Protein AF-A0A0C9SA18-F1 (afdb_monomer_lite)

Structure (mmCIF, N/CA/C/O backbone):
data_AF-A0A0C9SA18-F1
#
_entry.id   AF-A0A0C9SA18-F1
#
loop_
_atom_site.group_PDB
_atom_site.id
_atom_site.type_symbol
_atom_site.label_atom_id
_atom_site.label_alt_id
_atom_site.label_comp_id
_atom_site.label_asym_id
_atom_site.label_entity_id
_atom_site.label_seq_id
_atom_site.pdbx_PDB_ins_code
_atom_site.Cartn_x
_atom_site.Cartn_y
_atom_site.Cartn_z
_atom_site.occupancy
_atom_site.B_iso_or_equiv
_atom_site.auth_seq_id
_atom_site.auth_comp_id
_atom_site.auth_asym_id
_atom_site.auth_atom_id
_atom_site.pdbx_PDB_model_num
ATOM 1 N N . THR A 1 1 ? 16.007 -1.046 -2.434 1.00 84.62 1 THR A N 1
ATOM 2 C CA . THR A 1 1 ? 14.846 -0.208 -2.064 1.00 84.62 1 THR A CA 1
ATOM 3 C C . THR A 1 1 ? 14.434 0.625 -3.254 1.00 84.62 1 THR A C 1
ATOM 5 O O . THR A 1 1 ? 15.304 0.976 -4.041 1.00 84.62 1 THR A O 1
ATOM 8 N N . VAL A 1 2 ? 13.139 0.904 -3.403 1.00 90.19 2 VAL A N 1
ATOM 9 C CA . VAL A 1 2 ? 12.598 1.824 -4.415 1.00 90.19 2 VAL A CA 1
ATOM 10 C C . VAL A 1 2 ? 12.155 3.089 -3.686 1.00 90.19 2 VAL A C 1
ATOM 12 O O . VAL A 1 2 ? 11.413 2.980 -2.714 1.00 90.19 2 VAL A O 1
ATOM 15 N N . ASP A 1 3 ? 12.626 4.255 -4.123 1.00 93.81 3 ASP A N 1
ATOM 16 C CA . ASP A 1 3 ? 12.238 5.556 -3.570 1.00 93.81 3 ASP A CA 1
ATOM 17 C C . ASP A 1 3 ? 11.360 6.290 -4.587 1.00 93.81 3 ASP A C 1
ATOM 1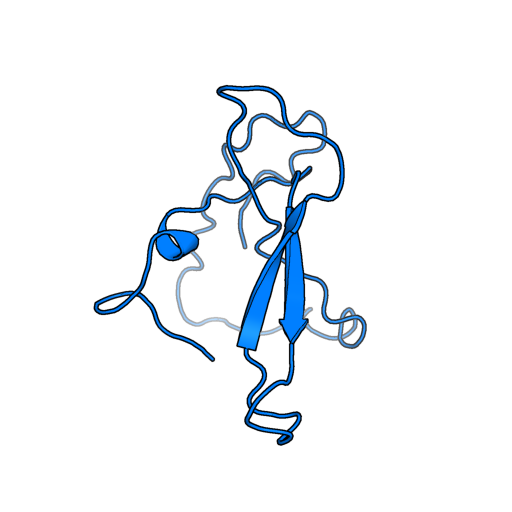9 O O . ASP A 1 3 ? 11.786 6.531 -5.717 1.00 93.81 3 ASP A O 1
ATOM 23 N N . ALA A 1 4 ? 10.129 6.597 -4.180 1.00 94.81 4 ALA A N 1
ATOM 24 C CA . ALA A 1 4 ? 9.134 7.273 -5.000 1.00 94.81 4 ALA A CA 1
ATOM 25 C C . ALA A 1 4 ? 8.820 8.704 -4.526 1.00 94.81 4 ALA A C 1
ATOM 27 O O . ALA A 1 4 ? 7.821 9.274 -4.959 1.00 94.81 4 ALA A O 1
ATOM 28 N N . GLY A 1 5 ? 9.655 9.294 -3.658 1.00 94.12 5 GLY A N 1
ATOM 29 C CA . GLY A 1 5 ? 9.407 10.617 -3.074 1.00 94.12 5 GLY A CA 1
ATOM 30 C C . GLY A 1 5 ? 9.382 11.759 -4.097 1.00 94.12 5 GLY A C 1
ATOM 31 O O . GLY A 1 5 ? 8.596 12.691 -3.954 1.00 94.12 5 GLY A O 1
ATOM 32 N N . THR A 1 6 ? 10.198 11.662 -5.151 1.00 95.69 6 THR A N 1
ATOM 33 C CA . THR A 1 6 ? 10.227 12.645 -6.254 1.00 95.69 6 THR A CA 1
ATOM 34 C C . THR A 1 6 ? 9.718 12.060 -7.569 1.00 95.69 6 THR A C 1
ATOM 36 O O . THR A 1 6 ? 9.062 12.751 -8.344 1.00 95.69 6 THR A O 1
ATOM 39 N N . TYR A 1 7 ? 10.015 10.785 -7.832 1.00 96.56 7 TYR A N 1
ATOM 40 C CA . TYR A 1 7 ? 9.686 10.115 -9.088 1.00 96.56 7 TYR A CA 1
ATOM 41 C C . TYR A 1 7 ? 8.968 8.803 -8.806 1.00 96.56 7 TYR A C 1
ATOM 43 O O . TYR A 1 7 ? 9.542 7.887 -8.228 1.00 96.56 7 TYR A O 1
ATOM 51 N N . GLY A 1 8 ? 7.726 8.682 -9.256 1.00 95.81 8 GLY A N 1
ATOM 52 C CA . GLY A 1 8 ? 6.917 7.494 -9.025 1.00 95.81 8 GLY A CA 1
ATOM 53 C C . GLY A 1 8 ? 5.693 7.453 -9.925 1.00 95.81 8 GLY A C 1
ATOM 54 O O . GLY A 1 8 ? 5.472 8.335 -10.753 1.00 95.81 8 GLY A O 1
ATOM 55 N N . ASN A 1 9 ? 4.894 6.405 -9.762 1.00 96.12 9 ASN A N 1
ATOM 56 C CA . ASN A 1 9 ? 3.578 6.287 -10.382 1.00 96.12 9 ASN A CA 1
ATOM 57 C C . ASN A 1 9 ? 2.484 6.331 -9.299 1.00 96.12 9 ASN A C 1
ATOM 59 O O . 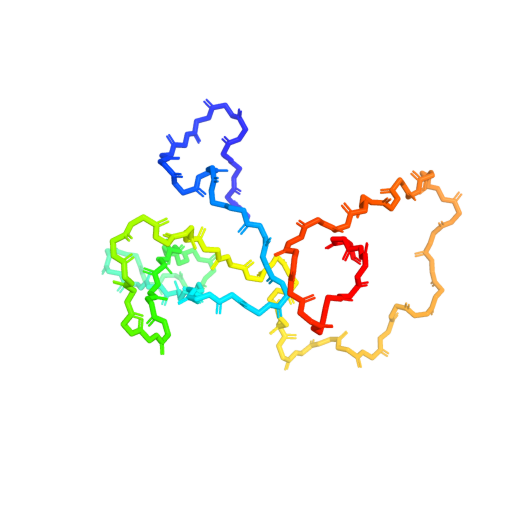ASN A 1 9 ? 2.754 6.621 -8.133 1.00 96.12 9 ASN A O 1
ATOM 63 N N . ILE A 1 10 ? 1.246 5.998 -9.675 1.00 97.44 10 ILE A N 1
ATOM 64 C CA . ILE A 1 10 ? 0.095 6.003 -8.762 1.00 97.44 10 ILE A CA 1
ATOM 65 C C . ILE A 1 10 ? 0.276 5.119 -7.514 1.00 97.44 10 ILE A C 1
ATOM 67 O O . ILE A 1 10 ? -0.340 5.392 -6.487 1.00 97.44 10 ILE A O 1
ATOM 71 N N . ALA A 1 11 ? 1.150 4.107 -7.559 1.00 96.25 11 ALA A N 1
ATOM 72 C CA . ALA A 1 11 ? 1.413 3.227 -6.422 1.00 96.25 11 ALA A CA 1
ATOM 73 C C . ALA A 1 11 ? 1.926 3.986 -5.187 1.00 96.25 11 ALA A C 1
ATOM 75 O O . ALA A 1 11 ? 1.690 3.539 -4.070 1.00 96.25 11 ALA A O 1
ATOM 76 N N . HIS A 1 12 ? 2.571 5.143 -5.376 1.00 95.81 12 HIS A N 1
ATOM 77 C CA . HIS A 1 12 ? 3.033 6.004 -4.284 1.00 95.81 12 HIS A CA 1
ATOM 78 C C . HIS A 1 12 ? 1.891 6.493 -3.373 1.00 95.81 12 HIS A C 1
ATOM 80 O O . HIS A 1 12 ? 2.114 6.758 -2.196 1.00 95.81 12 HIS A O 1
ATOM 86 N N . PHE A 1 13 ? 0.666 6.597 -3.897 1.00 96.88 13 PHE A N 1
ATOM 87 C CA . PHE A 1 13 ? -0.491 7.107 -3.156 1.00 96.88 13 PHE A CA 1
ATOM 88 C C . PHE A 1 13 ? -1.309 6.017 -2.451 1.00 96.88 13 PHE A C 1
ATOM 90 O O . PHE A 1 13 ? -2.293 6.332 -1.786 1.00 96.88 13 PHE A O 1
ATOM 97 N N . VAL A 1 14 ? -0.944 4.741 -2.606 1.00 97.31 14 VAL A N 1
ATOM 98 C CA . VAL A 1 14 ? -1.674 3.630 -1.984 1.00 97.31 14 VAL A CA 1
ATOM 99 C C . VAL A 1 14 ? -1.421 3.632 -0.482 1.00 97.31 14 VAL A C 1
ATOM 101 O O . VAL A 1 14 ? -0.284 3.492 -0.044 1.00 97.31 14 VAL A O 1
ATOM 104 N N . ASN A 1 15 ? -2.492 3.745 0.302 1.00 97.19 15 ASN A N 1
ATOM 105 C CA . ASN A 1 15 ? -2.412 3.833 1.755 1.00 97.19 15 ASN A CA 1
ATOM 106 C C . ASN A 1 15 ? -2.236 2.476 2.444 1.00 97.19 15 ASN A C 1
ATOM 108 O O . ASN A 1 15 ? -2.473 1.393 1.897 1.00 97.19 15 ASN A O 1
ATOM 112 N N . HIS A 1 16 ? -1.880 2.566 3.723 1.00 96.31 16 HIS A N 1
ATOM 113 C CA . HIS A 1 16 ? -1.840 1.429 4.621 1.00 96.31 16 HIS A CA 1
ATOM 114 C C . HIS A 1 16 ? -3.231 1.017 5.132 1.00 96.31 16 HIS A C 1
ATOM 116 O O . HIS A 1 16 ? -3.978 1.850 5.648 1.00 96.31 16 HIS A O 1
ATOM 122 N N . SER A 1 17 ? -3.500 -0.291 5.158 1.00 96.69 17 SER A N 1
ATOM 123 C CA . SER A 1 17 ? -4.515 -0.897 6.028 1.00 96.69 17 SER A CA 1
ATOM 124 C C . SER A 1 17 ? -3.956 -2.092 6.799 1.00 96.69 17 SER A C 1
ATOM 126 O O . SER A 1 17 ? -3.144 -2.852 6.275 1.00 96.69 17 SER A O 1
ATOM 128 N N . CYS A 1 18 ? -4.401 -2.269 8.049 1.00 95.38 18 CYS A N 1
ATOM 129 C CA . CYS A 1 18 ? -4.110 -3.473 8.839 1.00 95.38 18 CYS A CA 1
ATOM 130 C C . CYS A 1 18 ? -4.877 -4.704 8.323 1.00 95.38 18 CYS A C 1
ATOM 132 O O . CYS A 1 18 ? -4.460 -5.828 8.580 1.00 95.38 18 CYS A O 1
ATOM 134 N N . GLU A 1 19 ? -5.954 -4.487 7.562 1.00 95.62 19 GLU A N 1
ATOM 135 C CA . GLU A 1 19 ? -6.700 -5.505 6.814 1.00 95.62 19 GLU A CA 1
ATOM 136 C C . GLU A 1 19 ? -6.749 -5.080 5.336 1.00 95.62 19 GLU A C 1
ATOM 138 O O . GLU A 1 19 ? -7.762 -4.556 4.867 1.00 95.62 19 GLU A O 1
ATOM 143 N N . PRO A 1 20 ? -5.626 -5.194 4.607 1.00 97.06 20 PRO A N 1
ATOM 144 C CA . PRO A 1 20 ? -5.522 -4.673 3.251 1.00 97.06 20 PRO A CA 1
ATOM 145 C C . PRO A 1 20 ? -6.193 -5.590 2.232 1.00 97.06 20 PRO A C 1
ATOM 147 O O . PRO A 1 20 ? -6.200 -6.816 2.379 1.00 97.06 20 PRO A O 1
ATOM 150 N N . ASN A 1 21 ? -6.666 -4.994 1.141 1.00 97.88 21 ASN A N 1
ATOM 151 C CA . ASN A 1 21 ? -7.268 -5.712 0.019 1.00 97.88 21 ASN A CA 1
ATOM 152 C C . ASN A 1 21 ? -6.276 -6.020 -1.119 1.00 97.88 21 ASN A C 1
ATOM 154 O O . ASN A 1 21 ? -6.593 -6.832 -1.989 1.00 97.88 21 ASN A O 1
ATOM 158 N N . MET A 1 22 ? -5.054 -5.474 -1.074 1.00 97.69 22 MET A N 1
ATOM 159 C CA . MET A 1 22 ? -3.958 -5.814 -1.985 1.00 97.69 22 MET A CA 1
ATOM 160 C C . MET A 1 22 ? -2.756 -6.452 -1.267 1.00 97.69 22 MET A C 1
ATOM 162 O O . MET A 1 22 ? -2.535 -6.288 -0.063 1.00 97.69 22 MET A O 1
ATOM 166 N N . ALA A 1 23 ? -1.962 -7.201 -2.029 1.00 95.31 23 ALA A N 1
ATOM 167 C CA . ALA A 1 23 ? -0.661 -7.752 -1.666 1.00 95.31 23 ALA A CA 1
ATOM 168 C C . ALA A 1 23 ? 0.425 -7.204 -2.601 1.00 95.31 23 ALA A C 1
ATOM 170 O O . ALA A 1 23 ? 0.157 -6.937 -3.770 1.00 95.31 23 ALA A O 1
ATOM 171 N N . VAL A 1 24 ? 1.655 -7.081 -2.098 1.00 94.81 24 VAL A N 1
ATOM 172 C CA . VAL A 1 24 ? 2.840 -6.789 -2.908 1.00 94.81 24 VAL A CA 1
ATOM 173 C C . VAL A 1 24 ? 3.488 -8.109 -3.307 1.00 94.81 24 VAL A C 1
ATOM 175 O O . VAL A 1 24 ? 3.781 -8.944 -2.455 1.00 94.81 24 VAL A O 1
ATOM 178 N N . CYS A 1 25 ? 3.732 -8.286 -4.599 1.00 93.38 25 CYS A N 1
ATOM 179 C CA . CYS A 1 25 ? 4.417 -9.443 -5.155 1.00 93.38 25 CYS A CA 1
ATOM 180 C C . CYS A 1 25 ? 5.690 -8.999 -5.876 1.00 93.38 25 CYS A C 1
ATOM 182 O O . CYS A 1 25 ? 5.707 -7.980 -6.571 1.00 93.38 25 CYS A O 1
ATOM 184 N N . MET A 1 26 ? 6.752 -9.787 -5.723 1.00 93.94 26 MET A N 1
ATOM 185 C CA . MET A 1 26 ? 7.979 -9.635 -6.500 1.00 93.94 26 MET A CA 1
ATOM 186 C C . MET A 1 26 ? 7.809 -10.330 -7.851 1.00 93.94 26 MET A C 1
ATOM 188 O O . MET A 1 26 ? 7.397 -11.487 -7.906 1.00 93.94 26 MET A O 1
ATOM 192 N N . VAL A 1 27 ? 8.118 -9.622 -8.935 1.00 95.12 27 VAL A N 1
ATOM 193 C CA . VAL A 1 27 ? 7.965 -10.105 -10.309 1.00 95.12 27 VAL A CA 1
ATOM 194 C C . VAL A 1 27 ? 9.275 -9.915 -11.068 1.00 95.12 27 VAL A C 1
ATOM 196 O O . VAL A 1 27 ? 9.858 -8.827 -11.071 1.00 95.12 27 VAL A O 1
ATOM 199 N N . TRP A 1 28 ? 9.710 -10.965 -11.761 1.00 95.75 28 TRP A N 1
ATOM 200 C CA . TRP A 1 28 ? 10.869 -10.958 -12.650 1.00 95.75 28 TRP A CA 1
ATOM 201 C C . TRP A 1 28 ? 10.389 -11.155 -14.083 1.00 95.75 28 TRP A C 1
ATOM 203 O O . TRP A 1 28 ? 9.647 -12.089 -14.369 1.00 95.75 28 TRP A O 1
ATOM 213 N N . ILE A 1 29 ? 10.771 -10.235 -14.967 1.00 92.38 29 ILE A N 1
ATOM 214 C CA . ILE A 1 29 ? 10.380 -10.267 -16.385 1.00 92.38 29 ILE A CA 1
ATOM 215 C C . ILE A 1 29 ? 11.643 -10.136 -17.235 1.00 92.38 29 ILE A C 1
ATOM 217 O O . ILE A 1 29 ? 12.150 -11.120 -17.753 1.00 92.38 29 ILE A O 1
ATOM 221 N N . ASN A 1 30 ? 12.206 -8.924 -17.299 1.00 92.06 30 ASN A N 1
ATOM 222 C CA . ASN A 1 30 ? 13.380 -8.619 -18.130 1.00 92.06 30 ASN A CA 1
ATOM 223 C C . ASN A 1 30 ? 14.709 -8.696 -17.364 1.00 92.06 30 ASN A C 1
ATOM 225 O O . ASN A 1 30 ? 15.775 -8.662 -17.966 1.00 92.06 30 ASN A O 1
ATOM 229 N N . ASN A 1 31 ? 14.644 -8.729 -16.035 1.00 88.75 31 ASN A N 1
ATOM 230 C CA . ASN A 1 31 ? 15.794 -8.844 -15.151 1.00 88.75 31 ASN A CA 1
ATOM 231 C C . ASN A 1 31 ? 15.540 -10.028 -14.222 1.00 88.75 31 ASN A C 1
ATOM 233 O O . ASN A 1 31 ? 14.488 -10.058 -13.585 1.00 88.75 31 ASN A O 1
ATOM 237 N N . LEU A 1 32 ? 16.478 -10.975 -14.172 1.00 91.50 32 LEU A N 1
ATOM 238 C CA . LEU A 1 32 ? 16.409 -12.175 -13.333 1.00 91.50 32 LEU A CA 1
ATOM 239 C C . LEU A 1 32 ? 17.277 -12.062 -12.068 1.00 91.50 32 LEU A C 1
ATOM 241 O O . LEU A 1 32 ? 17.335 -13.007 -11.286 1.00 91.50 32 LEU A O 1
ATOM 245 N N . ASP A 1 33 ? 17.940 -10.920 -11.836 1.00 93.38 33 ASP A N 1
ATOM 246 C CA . ASP A 1 33 ? 18.611 -10.671 -10.559 1.00 93.38 33 ASP A CA 1
ATOM 247 C C . ASP A 1 33 ? 17.565 -10.621 -9.435 1.00 93.38 33 ASP A C 1
ATOM 249 O O . ASP A 1 33 ? 16.735 -9.710 -9.348 1.00 93.38 33 ASP A O 1
ATOM 253 N N . VAL A 1 34 ? 17.617 -11.618 -8.552 1.00 90.38 34 VAL A N 1
ATOM 254 C CA . VAL A 1 34 ? 16.715 -11.781 -7.403 1.00 90.38 34 VAL A CA 1
ATOM 255 C C . VAL A 1 34 ? 16.737 -10.594 -6.441 1.00 90.38 34 VAL A C 1
ATOM 257 O O . VAL A 1 34 ? 15.774 -10.380 -5.712 1.00 90.38 34 VAL A O 1
ATOM 260 N N . ARG A 1 35 ? 17.801 -9.784 -6.462 1.00 91.44 35 ARG A N 1
ATOM 261 C CA . ARG A 1 35 ? 17.942 -8.583 -5.627 1.00 91.44 35 ARG A CA 1
ATOM 262 C C . ARG A 1 35 ? 17.203 -7.375 -6.201 1.00 91.44 35 ARG A C 1
ATOM 264 O O . ARG A 1 35 ? 17.004 -6.395 -5.489 1.00 91.44 35 ARG A O 1
ATOM 271 N N . MET A 1 36 ? 16.814 -7.436 -7.475 1.00 92.19 36 MET A N 1
ATOM 272 C CA . MET A 1 36 ? 16.214 -6.330 -8.225 1.00 92.19 36 MET A CA 1
ATOM 273 C C . MET A 1 36 ? 14.871 -6.729 -8.869 1.00 92.19 36 MET A C 1
ATOM 275 O O . MET A 1 36 ? 14.706 -6.580 -10.088 1.00 92.19 36 MET A O 1
ATOM 279 N N . PRO A 1 37 ? 13.899 -7.236 -8.084 1.00 94.12 37 PRO A N 1
ATOM 280 C CA . PRO A 1 37 ? 12.570 -7.539 -8.597 1.00 94.12 37 PRO A CA 1
ATOM 281 C C . PRO A 1 37 ? 11.808 -6.259 -8.954 1.00 94.12 37 PRO A C 1
ATOM 283 O O . PRO A 1 37 ? 12.045 -5.184 -8.397 1.00 94.12 37 PRO A O 1
ATOM 286 N N . ARG A 1 38 ? 10.804 -6.390 -9.824 1.00 93.88 38 ARG A N 1
ATOM 287 C CA . ARG A 1 38 ? 9.725 -5.400 -9.917 1.00 93.88 38 ARG A CA 1
ATOM 288 C C . ARG A 1 38 ? 8.706 -5.683 -8.821 1.00 93.88 38 ARG A C 1
ATOM 290 O O . ARG A 1 38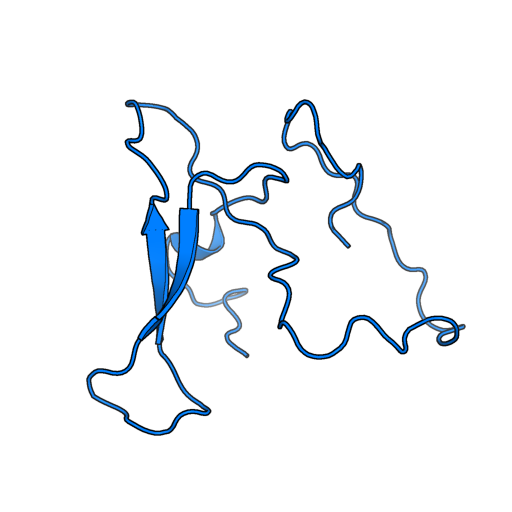 ? 8.362 -6.838 -8.589 1.00 93.88 38 ARG A O 1
ATOM 297 N N . LEU A 1 39 ? 8.212 -4.637 -8.169 1.00 94.12 39 LEU A N 1
ATOM 298 C CA . LEU A 1 39 ? 7.112 -4.752 -7.215 1.00 94.12 39 LEU A CA 1
ATOM 299 C C . LEU A 1 39 ? 5.791 -4.531 -7.952 1.00 94.12 39 LEU A C 1
ATOM 301 O O . LEU A 1 39 ? 5.638 -3.535 -8.660 1.00 94.12 39 LEU A O 1
ATOM 305 N N . ALA A 1 40 ? 4.856 -5.459 -7.788 1.00 95.62 40 ALA A N 1
ATOM 306 C CA . ALA A 1 40 ? 3.515 -5.381 -8.352 1.00 95.62 40 ALA A CA 1
ATOM 307 C C . ALA A 1 40 ? 2.467 -5.554 -7.252 1.00 95.62 40 ALA A C 1
ATOM 309 O O . ALA A 1 40 ? 2.678 -6.314 -6.306 1.00 95.62 40 ALA A O 1
ATOM 310 N N . PHE A 1 41 ? 1.339 -4.857 -7.378 1.00 97.25 41 PHE A N 1
ATOM 311 C CA . PHE A 1 41 ? 0.198 -5.028 -6.485 1.00 97.25 41 PHE A CA 1
ATOM 312 C C . PHE A 1 41 ? -0.824 -5.968 -7.114 1.00 97.25 41 PHE A C 1
ATOM 314 O O . PHE A 1 41 ? -1.194 -5.796 -8.274 1.00 97.25 41 PHE A O 1
ATOM 321 N N . PHE A 1 42 ? -1.287 -6.936 -6.330 1.00 97.44 42 PHE A N 1
ATOM 322 C CA . PHE A 1 42 ? -2.353 -7.859 -6.705 1.00 97.44 42 PHE A CA 1
ATOM 323 C C . PHE A 1 42 ? -3.457 -7.820 -5.659 1.00 97.44 42 PHE A C 1
ATOM 325 O O . PHE A 1 42 ? -3.185 -7.758 -4.460 1.00 97.44 42 PHE A O 1
ATOM 332 N N . THR A 1 43 ? -4.708 -7.862 -6.100 1.00 97.94 43 THR A N 1
ATOM 333 C CA . THR A 1 43 ? -5.860 -7.929 -5.204 1.00 97.94 43 THR A CA 1
ATOM 334 C C . THR A 1 43 ? -5.940 -9.307 -4.544 1.00 97.94 43 THR A C 1
ATOM 336 O O . THR A 1 43 ? -5.678 -10.332 -5.169 1.00 97.94 43 THR A O 1
ATOM 339 N N . LYS A 1 44 ? -6.296 -9.342 -3.257 1.00 96.75 44 LYS A N 1
ATOM 340 C CA . LYS A 1 44 ? -6.491 -10.584 -2.482 1.00 96.75 44 LYS A CA 1
ATOM 341 C C . LYS A 1 44 ? -7.915 -11.135 -2.587 1.00 96.75 44 LYS A C 1
ATOM 343 O O . LYS A 1 44 ? -8.166 -12.270 -2.198 1.00 96.75 44 LYS A O 1
ATOM 348 N N . ARG A 1 45 ? -8.842 -10.299 -3.047 1.00 97.25 45 ARG A N 1
ATOM 349 C CA . ARG A 1 45 ? -10.268 -10.571 -3.239 1.00 97.25 45 ARG A CA 1
ATOM 350 C C . ARG A 1 45 ? -10.827 -9.611 -4.284 1.00 97.25 45 ARG A C 1
ATOM 352 O O . ARG A 1 45 ? -10.152 -8.642 -4.634 1.00 97.25 45 ARG A O 1
ATOM 359 N N . ASP A 1 46 ? -12.058 -9.843 -4.716 1.00 98.25 46 ASP A N 1
ATOM 360 C CA . ASP A 1 46 ? -12.779 -8.889 -5.555 1.00 98.25 46 ASP A CA 1
ATOM 361 C C . ASP A 1 46 ? -12.965 -7.548 -4.827 1.00 98.25 46 ASP A C 1
ATOM 363 O O . ASP A 1 46 ? -13.151 -7.497 -3.602 1.00 98.25 46 ASP A O 1
ATOM 367 N N . ILE A 1 47 ? -12.873 -6.460 -5.597 1.00 9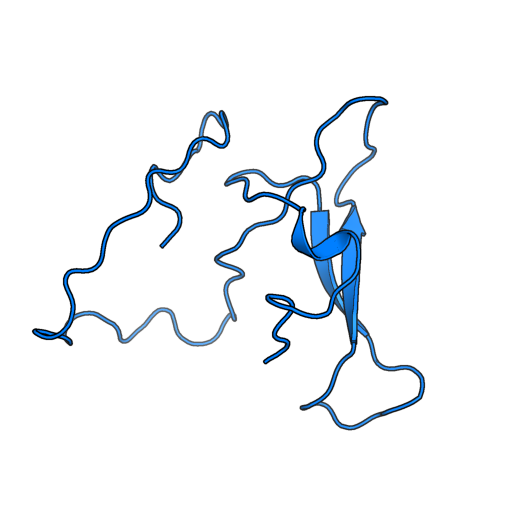8.12 47 ILE A N 1
ATOM 368 C CA . ILE A 1 47 ? -12.925 -5.078 -5.112 1.00 98.12 47 ILE A CA 1
ATOM 369 C C . ILE A 1 47 ? -14.165 -4.403 -5.686 1.00 98.12 47 ILE A C 1
ATOM 371 O O . ILE A 1 47 ? -14.358 -4.367 -6.903 1.00 98.12 47 ILE A O 1
ATOM 375 N N . CYS A 1 48 ? -14.995 -3.845 -4.811 1.00 98.12 48 CYS A N 1
ATOM 376 C CA . CYS A 1 48 ? -16.161 -3.081 -5.237 1.00 98.12 48 CYS A CA 1
ATOM 377 C C . CYS A 1 48 ? -15.749 -1.708 -5.787 1.00 98.12 48 CYS A C 1
ATOM 379 O O . CYS A 1 48 ? -14.747 -1.121 -5.375 1.00 98.12 48 CYS A O 1
ATOM 381 N N . ALA A 1 49 ? -16.555 -1.144 -6.689 1.00 98.06 49 ALA A N 1
ATOM 382 C CA . ALA A 1 49 ? -16.341 0.226 -7.146 1.00 98.06 49 ALA A CA 1
ATOM 383 C C . ALA A 1 49 ? -16.338 1.200 -5.952 1.00 98.06 49 ALA A C 1
ATOM 385 O O . ALA A 1 49 ? -17.215 1.119 -5.093 1.00 98.06 49 ALA A O 1
ATOM 386 N N . HIS A 1 50 ? -15.393 2.145 -5.950 1.00 97.31 50 HIS A N 1
ATOM 387 C CA . HIS A 1 50 ? -15.160 3.132 -4.880 1.00 97.31 50 HIS A CA 1
ATOM 388 C C . HIS A 1 50 ? -14.580 2.575 -3.569 1.00 97.31 50 HIS A C 1
ATOM 390 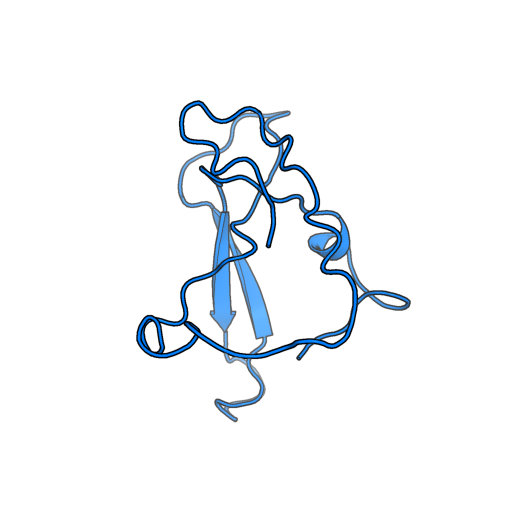O O . HIS A 1 50 ? -14.430 3.325 -2.607 1.00 97.31 50 HIS A O 1
ATOM 396 N N . GLU A 1 51 ? -14.216 1.293 -3.515 1.00 97.94 51 GLU A N 1
ATOM 397 C CA . GLU A 1 51 ? -13.454 0.755 -2.392 1.00 97.94 51 GLU A CA 1
ATOM 398 C C . GLU A 1 51 ? -11.989 1.229 -2.462 1.00 97.94 51 GLU A C 1
ATOM 400 O O . GLU A 1 51 ? -11.339 1.125 -3.504 1.00 97.94 51 GLU A O 1
ATOM 405 N N . GLU A 1 52 ? -11.454 1.760 -1.358 1.00 98.25 52 GLU A N 1
ATOM 406 C CA . GLU A 1 52 ? -10.059 2.208 -1.296 1.00 98.25 52 GLU A CA 1
ATOM 407 C C . GLU A 1 52 ? -9.095 1.020 -1.426 1.00 98.25 52 GLU A C 1
ATOM 409 O O . GLU A 1 52 ? -9.184 0.036 -0.691 1.00 98.25 52 GLU A O 1
ATOM 414 N N . LEU A 1 53 ? -8.125 1.130 -2.332 1.00 98.31 53 LEU A N 1
ATOM 415 C CA . LEU A 1 53 ? -7.054 0.151 -2.488 1.00 98.31 53 LEU A CA 1
ATOM 416 C C . LEU A 1 53 ? -5.970 0.374 -1.428 1.00 98.31 53 LEU A C 1
ATOM 418 O O . LEU A 1 53 ? -5.412 1.465 -1.327 1.00 98.31 53 LEU A O 1
ATOM 422 N N . THR A 1 54 ? -5.644 -0.666 -0.659 1.00 97.94 54 THR A N 1
ATOM 423 C CA . THR A 1 54 ? -4.712 -0.568 0.477 1.00 97.94 54 THR A CA 1
ATOM 424 C C . THR A 1 54 ? -3.751 -1.752 0.555 1.00 97.94 54 THR A C 1
ATOM 426 O O . THR A 1 54 ? -4.071 -2.866 0.133 1.00 97.94 54 THR A O 1
ATOM 429 N N . VAL A 1 55 ? -2.566 -1.523 1.131 1.00 96.56 55 VAL A N 1
ATOM 430 C CA . VAL A 1 55 ? -1.530 -2.548 1.376 1.00 96.56 55 VAL A CA 1
ATOM 431 C C . VAL A 1 55 ? -1.090 -2.569 2.844 1.00 96.56 55 VAL A C 1
ATOM 433 O O . VAL A 1 55 ? -1.289 -1.609 3.588 1.00 96.56 55 VAL A O 1
ATOM 436 N N . ASP A 1 56 ? -0.469 -3.661 3.293 1.00 94.44 56 ASP A N 1
ATOM 437 C CA . ASP A 1 56 ? 0.212 -3.663 4.592 1.00 94.44 56 ASP A CA 1
ATOM 438 C C . ASP A 1 56 ? 1.631 -3.095 4.432 1.00 94.44 56 ASP A C 1
ATOM 440 O O . ASP A 1 56 ? 2.433 -3.665 3.696 1.00 94.44 56 ASP A O 1
ATOM 444 N N . TYR A 1 57 ? 1.959 -1.996 5.121 1.00 91.12 57 TYR A N 1
ATOM 445 C CA . TYR A 1 57 ? 3.311 -1.420 5.099 1.00 91.12 57 TYR A CA 1
ATOM 446 C C . TYR A 1 57 ? 4.312 -2.275 5.881 1.00 91.12 57 TYR A C 1
ATOM 448 O O . TYR A 1 57 ? 5.507 -2.219 5.609 1.00 91.12 57 TYR A O 1
ATOM 456 N N . LYS A 1 58 ? 3.833 -3.105 6.815 1.00 79.38 58 LYS A N 1
ATOM 457 C CA . LYS A 1 58 ? 4.647 -4.030 7.606 1.00 79.38 58 LYS A CA 1
ATOM 458 C C . LYS A 1 58 ? 4.719 -5.413 6.973 1.00 79.38 58 LYS A C 1
ATOM 460 O O . LYS A 1 58 ? 4.597 -6.404 7.687 1.00 79.38 58 LYS A O 1
ATOM 465 N N . MET A 1 59 ? 4.843 -5.501 5.647 1.00 63.78 59 MET A N 1
ATOM 466 C CA . MET A 1 59 ? 4.999 -6.789 4.968 1.00 63.78 59 MET A CA 1
ATOM 467 C C . MET A 1 59 ? 6.056 -7.621 5.697 1.00 63.78 59 MET A C 1
ATOM 469 O O . MET A 1 59 ? 7.237 -7.282 5.670 1.00 63.78 59 MET A O 1
ATOM 473 N N . SER A 1 60 ? 5.614 -8.667 6.401 1.00 51.25 60 SER A N 1
ATOM 474 C CA . SER A 1 60 ? 6.498 -9.532 7.162 1.00 51.25 60 SER A CA 1
ATOM 475 C C . SER A 1 60 ? 7.399 -10.231 6.156 1.00 51.25 60 SER A C 1
ATOM 477 O O . SER A 1 60 ? 6.979 -11.176 5.485 1.00 51.25 60 SER A O 1
ATOM 479 N N . SER A 1 61 ? 8.645 -9.787 6.029 1.00 44.62 61 SER A N 1
ATOM 480 C CA . SER A 1 61 ? 9.694 -10.700 5.608 1.00 44.62 61 SER A CA 1
ATOM 481 C C . SER A 1 61 ? 9.684 -11.817 6.644 1.00 44.62 61 SER A C 1
ATOM 483 O O . SER A 1 61 ? 9.983 -11.577 7.812 1.00 44.62 61 SER A O 1
ATOM 485 N N . SER A 1 62 ? 9.265 -13.013 6.246 1.00 38.09 62 SER A N 1
ATOM 486 C CA . SER A 1 62 ? 9.155 -14.212 7.080 1.00 38.09 62 SER A CA 1
ATOM 487 C C . SER A 1 62 ? 10.526 -14.747 7.531 1.00 38.09 62 SER A C 1
ATOM 489 O O . SER A 1 62 ? 10.800 -15.936 7.401 1.00 38.09 62 SER A O 1
ATOM 491 N N . ALA A 1 63 ? 11.419 -13.870 7.996 1.00 39.44 63 ALA A N 1
ATOM 492 C CA . ALA A 1 63 ? 12.781 -14.191 8.393 1.00 39.44 63 ALA A CA 1
ATOM 493 C C . ALA A 1 63 ? 13.454 -13.083 9.231 1.00 39.44 63 ALA A C 1
ATOM 495 O O . ALA A 1 63 ? 14.616 -12.816 8.974 1.00 39.44 63 ALA A O 1
ATOM 496 N N . THR A 1 64 ? 12.780 -12.434 10.198 1.00 38.91 64 THR A N 1
ATOM 497 C CA . THR A 1 64 ? 13.468 -11.706 11.305 1.00 38.91 64 THR A CA 1
ATOM 498 C C . THR A 1 64 ? 12.533 -11.197 12.417 1.00 38.91 64 THR A C 1
ATOM 500 O O . THR A 1 64 ? 12.809 -10.190 13.060 1.00 38.91 64 THR A O 1
ATOM 503 N N . GLU A 1 65 ? 11.449 -11.898 12.756 1.00 39.91 65 GLU A N 1
ATOM 504 C CA . GLU A 1 65 ? 10.746 -11.615 14.023 1.00 39.91 65 GLU A CA 1
ATOM 505 C C . GLU A 1 65 ? 11.454 -12.309 15.196 1.00 39.91 65 GLU A C 1
ATOM 507 O O . GLU A 1 65 ? 10.918 -13.222 15.815 1.00 39.91 65 GLU A O 1
ATOM 512 N N . ALA A 1 66 ? 12.708 -11.932 15.468 1.00 40.84 66 ALA A N 1
ATOM 513 C CA . ALA A 1 66 ? 13.435 -12.478 16.614 1.00 40.84 66 ALA A CA 1
ATOM 514 C C . ALA A 1 66 ? 14.544 -11.593 17.202 1.00 40.84 66 ALA A C 1
ATOM 516 O O . ALA A 1 66 ? 15.264 -12.107 18.051 1.00 40.84 66 ALA A O 1
ATOM 517 N N . HIS A 1 67 ? 14.733 -10.316 16.816 1.00 38.12 67 HIS A N 1
ATOM 518 C CA . HIS A 1 67 ? 15.853 -9.564 17.416 1.00 38.12 67 HIS A CA 1
ATOM 519 C C . HIS A 1 67 ? 15.793 -8.034 17.557 1.00 38.12 67 HIS A C 1
ATOM 521 O O . HIS A 1 67 ? 16.827 -7.459 17.865 1.00 38.12 67 HIS A O 1
ATOM 527 N N . ASP A 1 68 ? 14.631 -7.375 17.490 1.00 42.72 68 ASP A N 1
ATOM 528 C CA . ASP A 1 68 ? 14.539 -5.942 17.848 1.00 42.72 68 ASP A CA 1
ATOM 529 C C . ASP A 1 68 ? 13.755 -5.716 19.150 1.00 42.72 68 ASP A C 1
ATOM 531 O O . ASP A 1 68 ? 12.790 -4.957 19.244 1.00 42.72 68 ASP A O 1
ATOM 535 N N . ARG A 1 69 ? 14.206 -6.389 20.210 1.00 46.91 69 ARG A N 1
ATOM 536 C CA . ARG A 1 69 ? 14.182 -5.798 21.549 1.00 46.91 69 ARG A CA 1
ATOM 537 C C . ARG A 1 69 ? 15.596 -5.280 21.772 1.00 46.91 69 ARG A C 1
ATOM 539 O O . ARG A 1 69 ? 16.498 -6.098 21.857 1.00 46.91 69 ARG A O 1
ATOM 546 N N . GLU A 1 70 ? 15.742 -3.957 21.868 1.00 49.72 70 GLU A N 1
ATOM 547 C CA . GLU A 1 70 ? 16.970 -3.234 22.255 1.00 49.72 70 GLU A CA 1
ATOM 548 C C . GLU A 1 70 ? 17.878 -2.714 21.116 1.00 49.72 70 GLU A C 1
ATOM 550 O O . GLU A 1 70 ? 18.890 -3.316 20.772 1.00 49.72 70 GLU A O 1
ATOM 555 N N . LYS A 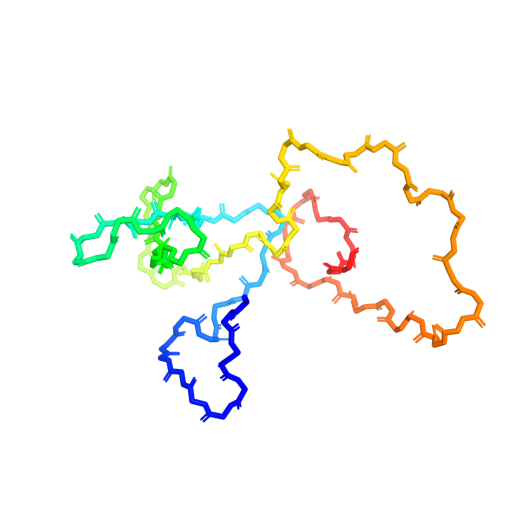1 71 ? 17.519 -1.533 20.578 1.00 42.41 71 LYS A N 1
ATOM 556 C CA . LYS A 1 71 ? 18.369 -0.399 20.112 1.00 42.41 71 LYS A CA 1
ATOM 557 C C . LYS A 1 71 ? 17.464 0.509 19.260 1.00 42.41 71 LYS A C 1
ATOM 559 O O . LYS A 1 71 ? 16.898 0.052 18.286 1.00 42.41 71 LYS A O 1
ATOM 564 N N . SER A 1 72 ? 17.200 1.768 19.598 1.00 41.34 72 SER A N 1
ATOM 565 C CA . SER A 1 72 ? 18.182 2.850 19.580 1.00 41.34 72 SER A CA 1
ATOM 566 C C . SER A 1 72 ? 17.711 4.063 20.404 1.00 41.34 72 SER A C 1
ATOM 568 O O . SER A 1 72 ? 16.607 4.578 20.253 1.00 41.34 72 SER A O 1
ATOM 570 N N . HIS A 1 73 ? 18.609 4.580 21.242 1.00 47.44 73 HIS A N 1
ATOM 571 C CA . HIS A 1 73 ? 18.520 5.882 21.912 1.00 47.44 73 HIS A CA 1
ATOM 572 C C . HIS A 1 73 ? 18.838 7.055 20.955 1.00 47.44 73 HIS A C 1
ATOM 574 O O . HIS A 1 73 ? 19.524 8.002 21.335 1.00 47.44 73 HIS A O 1
ATOM 580 N N . LEU A 1 74 ? 18.402 6.999 19.692 1.00 46.41 74 LEU A N 1
ATOM 581 C CA . LEU A 1 74 ? 18.718 8.045 18.719 1.00 46.41 74 LEU A CA 1
ATOM 582 C C . LEU A 1 74 ? 17.610 8.177 17.672 1.00 46.41 74 LEU A C 1
ATOM 584 O O . LEU A 1 74 ? 17.342 7.240 16.930 1.00 46.41 74 LEU A O 1
ATOM 588 N N . ALA A 1 75 ? 17.027 9.376 17.627 1.00 46.19 75 ALA A N 1
ATOM 589 C CA . ALA A 1 75 ? 15.793 9.775 16.953 1.00 46.19 75 ALA A CA 1
ATOM 590 C C . ALA A 1 75 ? 14.518 9.369 17.708 1.00 46.19 75 ALA A C 1
ATOM 592 O O . ALA A 1 75 ? 14.153 8.206 17.839 1.00 46.19 75 ALA A O 1
ATOM 593 N N . SER A 1 76 ? 13.805 10.384 18.190 1.00 47.34 76 SER A N 1
ATOM 594 C CA . SER A 1 76 ? 12.407 10.302 18.588 1.00 47.34 76 SER A CA 1
ATOM 595 C C . SER A 1 76 ? 11.599 9.599 17.492 1.00 47.34 76 SER A C 1
ATOM 597 O O . SER A 1 76 ? 11.235 10.225 16.495 1.00 47.34 76 SER A O 1
ATOM 599 N N . HIS A 1 77 ? 11.332 8.302 17.646 1.00 60.03 77 HIS A N 1
ATOM 600 C CA . HIS A 1 77 ? 10.409 7.582 16.779 1.00 60.03 77 HIS A CA 1
ATOM 601 C C . HIS A 1 77 ? 9.027 8.221 16.931 1.00 60.03 77 HIS A C 1
ATOM 603 O O . HIS A 1 77 ? 8.270 7.888 17.846 1.00 60.03 77 HIS A O 1
ATOM 609 N N . ILE A 1 78 ? 8.698 9.163 16.047 1.00 70.81 78 ILE A N 1
ATOM 610 C CA . ILE A 1 78 ? 7.336 9.662 15.898 1.00 70.81 78 ILE A CA 1
ATOM 611 C C . ILE A 1 78 ? 6.516 8.459 15.445 1.00 70.81 78 ILE A C 1
ATOM 613 O O . ILE A 1 78 ? 6.562 8.048 14.288 1.00 70.81 78 ILE A O 1
ATOM 617 N N . ARG A 1 79 ? 5.804 7.843 16.389 1.00 79.44 79 ARG A N 1
ATOM 618 C CA . ARG A 1 79 ? 4.872 6.764 16.083 1.00 79.44 79 ARG A CA 1
ATOM 619 C C . ARG A 1 79 ? 3.706 7.367 15.317 1.00 79.44 79 ARG A C 1
ATOM 621 O O . ARG A 1 79 ? 2.880 8.078 15.891 1.00 79.44 79 ARG A O 1
ATOM 628 N N . ILE A 1 80 ? 3.643 7.102 14.018 1.00 89.94 80 ILE A N 1
ATOM 629 C CA . ILE A 1 80 ? 2.572 7.625 13.176 1.00 89.94 80 ILE A CA 1
ATOM 630 C C . ILE A 1 80 ? 1.311 6.820 13.480 1.00 89.94 80 ILE A C 1
ATOM 632 O O . ILE A 1 80 ? 1.267 5.602 13.288 1.00 89.94 80 ILE A O 1
ATOM 636 N N . LYS A 1 81 ? 0.279 7.500 13.989 1.00 94.19 81 LYS A N 1
ATOM 637 C CA . LYS A 1 81 ? -1.007 6.876 14.310 1.00 94.19 81 LYS A CA 1
ATOM 638 C C . LYS A 1 81 ? -1.653 6.331 13.034 1.00 94.19 81 LYS A C 1
ATOM 640 O O . LYS A 1 81 ? -1.891 7.078 12.088 1.00 94.19 81 LYS A O 1
ATOM 645 N N . CYS A 1 82 ? -1.982 5.045 13.042 1.00 95.94 82 CYS A N 1
ATOM 646 C CA . CYS A 1 82 ? -2.725 4.401 11.969 1.00 95.94 82 CYS A CA 1
ATOM 647 C C . CYS A 1 82 ? -4.194 4.844 12.008 1.00 95.94 82 CYS A C 1
ATOM 649 O O . CYS A 1 82 ? -4.819 4.871 13.072 1.00 95.94 82 CYS A O 1
ATOM 651 N N . LYS A 1 83 ? -4.743 5.177 10.837 1.00 97.12 83 LYS A N 1
ATOM 652 C CA . LYS A 1 83 ? -6.132 5.623 10.657 1.00 97.12 83 LYS A CA 1
ATOM 653 C C . LYS A 1 83 ? -6.903 4.769 9.641 1.00 97.12 83 LYS A C 1
ATOM 655 O O . LYS A 1 83 ? -7.880 5.240 9.083 1.00 97.12 83 LYS A O 1
ATOM 660 N N . CYS A 1 84 ? -6.494 3.518 9.427 1.00 96.75 84 CYS A N 1
ATOM 661 C CA . CYS A 1 84 ? -7.078 2.651 8.394 1.00 96.75 84 CYS A CA 1
ATOM 662 C C . CYS A 1 84 ? -8.540 2.218 8.622 1.00 96.75 84 CYS A C 1
ATOM 664 O O . CYS A 1 84 ? -9.117 1.572 7.760 1.00 96.75 84 CYS A O 1
ATOM 666 N N . GLY A 1 85 ? -9.135 2.486 9.789 1.00 96.19 85 GLY A N 1
ATOM 667 C CA . GLY A 1 85 ? -10.539 2.153 10.074 1.00 96.19 85 GLY A CA 1
ATOM 668 C C . GLY A 1 85 ? -10.858 0.668 10.317 1.00 96.19 85 GLY A C 1
ATOM 669 O O . GLY A 1 85 ? -11.953 0.367 10.777 1.00 96.19 85 GLY A O 1
ATOM 670 N N . SER A 1 86 ? -9.916 -0.251 10.081 1.00 95.88 86 SER A N 1
ATOM 671 C CA . SER A 1 86 ? -10.084 -1.690 10.342 1.00 95.88 86 SER A CA 1
ATOM 672 C C . SER A 1 86 ? -10.416 -1.996 11.813 1.00 95.88 86 SER A C 1
ATOM 674 O O . SER A 1 86 ? -9.868 -1.374 12.734 1.00 95.88 86 SER A O 1
ATOM 676 N N . GLN A 1 87 ? -11.266 -3.009 12.034 1.00 95.94 87 GLN A N 1
ATOM 677 C CA . GLN A 1 87 ? -11.611 -3.505 13.374 1.00 95.94 87 GLN A CA 1
ATOM 678 C C . GLN A 1 87 ? -10.368 -4.033 14.106 1.00 95.94 87 GLN A C 1
ATOM 680 O O . GLN A 1 87 ? -10.175 -3.759 15.291 1.00 95.94 87 GLN A O 1
ATOM 685 N N . ASN A 1 88 ? -9.467 -4.681 13.364 1.00 94.25 88 ASN A N 1
ATOM 686 C CA . ASN A 1 88 ? -8.215 -5.260 13.851 1.00 94.25 88 ASN A CA 1
ATOM 687 C C . ASN A 1 88 ? -7.008 -4.308 13.693 1.00 94.25 88 ASN A C 1
ATOM 689 O O . ASN A 1 88 ? -5.860 -4.734 13.564 1.00 94.25 88 ASN A O 1
ATOM 693 N N . CYS A 1 89 ? -7.241 -2.990 13.703 1.00 95.44 89 CYS A N 1
ATOM 694 C CA . CYS A 1 89 ? -6.188 -1.991 13.517 1.00 95.44 89 CYS A CA 1
ATOM 695 C C . CYS A 1 89 ? -5.115 -2.020 14.628 1.00 95.44 89 CYS A C 1
ATOM 697 O O . CYS A 1 89 ? -5.411 -1.799 15.808 1.00 95.44 89 CYS A O 1
ATOM 699 N N . ARG A 1 90 ? -3.838 -2.138 14.223 1.00 93.69 90 ARG A N 1
ATOM 700 C CA . ARG A 1 90 ? -2.628 -2.139 15.081 1.00 93.69 90 ARG A CA 1
ATOM 701 C C . ARG A 1 90 ? -2.272 -0.779 15.700 1.00 93.69 90 ARG A C 1
ATOM 703 O O . ARG A 1 90 ? -1.245 -0.640 16.358 1.00 93.69 90 ARG A O 1
ATOM 710 N N . LYS A 1 91 ? -3.114 0.236 15.495 1.00 92.62 91 LYS A N 1
ATOM 711 C CA . LYS A 1 91 ? -3.034 1.608 16.041 1.00 92.62 91 LYS A CA 1
ATOM 712 C C . LYS A 1 91 ? -1.878 2.480 15.537 1.00 92.62 91 LYS A C 1
ATOM 714 O O . LYS A 1 91 ? -2.043 3.697 15.518 1.00 92.62 91 LYS A O 1
ATOM 719 N N . PHE A 1 92 ? -0.772 1.911 15.064 1.00 92.25 92 PHE A N 1
ATOM 720 C CA . PHE A 1 92 ? 0.394 2.642 14.552 1.00 92.25 92 PHE A CA 1
ATOM 721 C C . PHE A 1 92 ? 0.940 2.011 13.257 1.00 92.25 92 PHE A C 1
ATOM 723 O O . PHE A 1 92 ? 0.747 0.816 13.032 1.00 92.25 92 PHE A O 1
ATOM 730 N N . LEU A 1 93 ? 1.563 2.820 12.390 1.00 87.19 93 LEU A N 1
ATOM 731 C CA . LEU A 1 93 ? 2.083 2.390 11.076 1.00 87.19 93 LEU A CA 1
ATOM 732 C C . LEU A 1 93 ? 3.465 1.721 11.147 1.00 87.19 93 LEU A C 1
ATOM 734 O O . LEU A 1 93 ? 3.784 0.886 10.308 1.00 87.19 93 LEU A O 1
ATOM 738 N N . ASN A 1 94 ? 4.257 2.090 12.150 1.00 67.19 94 ASN A N 1
ATOM 739 C CA . ASN A 1 94 ? 5.607 1.597 12.442 1.00 67.19 94 ASN A CA 1
ATOM 740 C C . ASN A 1 94 ? 5.584 0.233 13.106 1.00 67.19 94 ASN A C 1
ATOM 742 O O . ASN A 1 94 ? 4.834 0.082 14.099 1.00 67.19 94 ASN A O 1
#

Secondary structure (DSSP, 8-state):
----SSS--GGGGPEE-SS-SEEEEEE-SS---TTSPEEEEEESS---TTPPPEE-TT---SS-TT--SS--SSS----PBP----TT--SB--

Foldseek 3Di:
DDDPPPPDDPVVVAAADPDFQKEWDFDDDPDPPPVDTDIDIDGPDDDDPPGGHHYQPCPDPVPDPPDPPDDDPDDDPPFAADDNPDPPDPRGND

pLDDT: mean 84.13, std 20.27, range [38.09, 98.31]

InterPro domains:
  IPR001214 SET domain [PF00856] (3-58)
  IPR001214 SET domain [PS50280] (1-58)
  IPR003616 Post-SET domain [PS50868] (78-94)
  IPR003616 Post-SET domain [SM00508] (78-94)
  IPR046341 SET domain superfamily [G3DSA:2.170.270.10] (1-93)
  IPR046341 SET domain superfamily [SSF82199] (1-91)
  IPR050973 Histone-lysine N-methyltransferase, H3 Lys-9 specific [PTHR46223] (1-94)

Radius of gyration: 15.78 Å; chains: 1; bounding box: 35×27×40 Å

Sequence (94 aa):
TVDAGTYGNIAHFVNHSCEPNMAVCMVWINNLDVRMPRLAFFTKRDICAHEELTVDYKMSSSATEAHDREKSHLASHIRIKCKCGSQNCRKFLN

Organism: Amblyomma americanum (NCBI:txid6943)